Protein AF-A0A353E0V8-F1 (afdb_monomer)

Structure (mmCIF, N/CA/C/O backbone):
data_AF-A0A353E0V8-F1
#
_entry.id   AF-A0A353E0V8-F1
#
loop_
_atom_site.group_PDB
_atom_site.id
_atom_site.type_symbol
_atom_site.label_atom_id
_atom_site.label_alt_id
_atom_site.label_comp_id
_atom_site.label_asym_id
_atom_site.label_entity_id
_atom_site.label_seq_id
_atom_site.pdbx_PDB_ins_code
_atom_site.Cartn_x
_atom_site.Cartn_y
_atom_site.Cartn_z
_atom_site.occupancy
_atom_site.B_iso_or_equiv
_atom_site.auth_seq_id
_atom_site.auth_comp_id
_atom_site.auth_asym_id
_atom_site.auth_atom_id
_atom_site.pdbx_PDB_model_num
ATOM 1 N N . MET A 1 1 ? 11.146 18.028 -47.799 1.00 40.75 1 MET A N 1
ATOM 2 C CA . MET A 1 1 ? 12.016 17.624 -46.675 1.00 40.75 1 MET A CA 1
ATOM 3 C C . MET A 1 1 ? 11.293 18.048 -45.407 1.00 40.75 1 MET A C 1
ATOM 5 O O . MET A 1 1 ? 11.222 19.234 -45.131 1.00 40.75 1 MET A O 1
ATOM 9 N N . ILE A 1 2 ? 10.578 17.113 -44.779 1.00 48.28 2 ILE A N 1
ATOM 10 C CA . ILE A 1 2 ? 9.669 17.379 -43.654 1.00 48.28 2 ILE A CA 1
ATOM 11 C C . ILE A 1 2 ? 10.495 17.210 -42.375 1.00 48.28 2 ILE A C 1
ATOM 13 O O . ILE A 1 2 ? 11.022 16.125 -42.140 1.00 48.28 2 ILE A O 1
ATOM 17 N N . HIS A 1 3 ? 10.666 18.276 -41.593 1.00 52.56 3 HIS A N 1
ATOM 18 C CA . HIS A 1 3 ? 11.278 18.184 -40.268 1.00 52.56 3 HIS A CA 1
ATOM 19 C C . HIS A 1 3 ? 10.248 17.612 -39.282 1.00 52.56 3 HIS A C 1
ATOM 21 O O . HIS A 1 3 ? 9.108 18.074 -39.286 1.00 52.56 3 HIS A O 1
ATOM 27 N N . PRO A 1 4 ? 10.602 16.615 -38.454 1.00 59.38 4 PRO A N 1
ATOM 28 C CA . PRO A 1 4 ? 9.721 16.163 -37.389 1.00 59.38 4 PRO A CA 1
ATOM 29 C C . PRO A 1 4 ? 9.658 17.228 -36.285 1.00 59.38 4 PRO A C 1
ATOM 31 O O . PRO A 1 4 ? 10.687 17.726 -35.826 1.00 59.38 4 PRO A O 1
ATOM 34 N N . GLU A 1 5 ? 8.443 17.569 -35.861 1.00 58.12 5 GLU A N 1
ATOM 35 C CA . GLU A 1 5 ? 8.178 18.386 -34.675 1.00 58.12 5 GLU A CA 1
ATOM 36 C C . GLU A 1 5 ? 8.785 17.713 -33.427 1.00 58.12 5 GLU A C 1
ATOM 38 O O . GLU A 1 5 ? 8.604 16.513 -33.202 1.00 58.12 5 GLU A O 1
ATOM 43 N N . HIS A 1 6 ? 9.514 18.477 -32.606 1.00 62.53 6 HIS A N 1
ATOM 44 C CA . HIS A 1 6 ? 10.035 17.995 -31.324 1.00 62.53 6 HIS A CA 1
ATOM 45 C C . HIS A 1 6 ? 8.875 17.811 -30.330 1.00 62.53 6 HIS A C 1
ATOM 47 O O . HIS A 1 6 ? 8.097 18.748 -30.139 1.00 62.53 6 HIS A O 1
ATOM 53 N N . PRO A 1 7 ? 8.763 16.664 -29.632 1.00 62.16 7 PRO A N 1
ATOM 54 C CA . PRO A 1 7 ? 7.754 16.503 -28.595 1.00 62.16 7 PRO A CA 1
ATOM 55 C C . PRO A 1 7 ? 7.997 17.544 -27.497 1.00 62.16 7 PRO A C 1
ATOM 57 O O . PRO A 1 7 ? 9.116 17.700 -27.005 1.00 62.16 7 PRO A O 1
ATOM 60 N N . THR A 1 8 ? 6.948 18.272 -27.113 1.00 66.50 8 THR A N 1
ATOM 61 C CA . THR A 1 8 ? 6.995 19.267 -26.037 1.00 66.50 8 THR A CA 1
ATOM 62 C C . THR A 1 8 ? 7.543 18.625 -24.763 1.00 66.50 8 THR A C 1
ATOM 64 O O . THR A 1 8 ? 6.903 17.759 -24.164 1.00 66.50 8 THR A O 1
ATOM 67 N N . HIS A 1 9 ? 8.748 19.025 -24.357 1.00 73.38 9 HIS A N 1
ATOM 68 C CA . HIS A 1 9 ? 9.450 18.421 -23.231 1.00 73.38 9 HIS A CA 1
ATOM 69 C C . HIS A 1 9 ? 8.780 18.840 -21.912 1.00 73.38 9 HIS A C 1
ATOM 71 O O . HIS A 1 9 ? 8.946 19.969 -21.443 1.00 73.38 9 HIS A O 1
ATOM 77 N N . LEU A 1 10 ? 8.006 17.936 -21.303 1.00 82.25 10 LEU A N 1
ATOM 78 C CA . LEU A 1 10 ? 7.305 18.197 -20.047 1.00 82.25 10 LEU A CA 1
ATOM 79 C C . LEU A 1 10 ? 8.317 18.331 -18.897 1.00 82.25 10 LEU A C 1
ATOM 81 O O . LEU A 1 10 ? 8.758 17.351 -18.299 1.00 82.25 10 LEU A O 1
ATOM 85 N N . SER A 1 11 ? 8.722 19.564 -18.589 1.00 85.75 11 SER A N 1
ATOM 86 C CA . SER A 1 11 ? 9.617 19.826 -17.460 1.00 85.75 11 SER A CA 1
ATOM 87 C C . SER A 1 11 ? 8.874 19.704 -16.125 1.00 85.75 11 SER A C 1
ATOM 89 O O . SER A 1 11 ? 7.689 20.028 -16.027 1.00 85.75 11 SER A O 1
ATOM 91 N N . ARG A 1 12 ? 9.591 19.315 -15.058 1.00 85.44 12 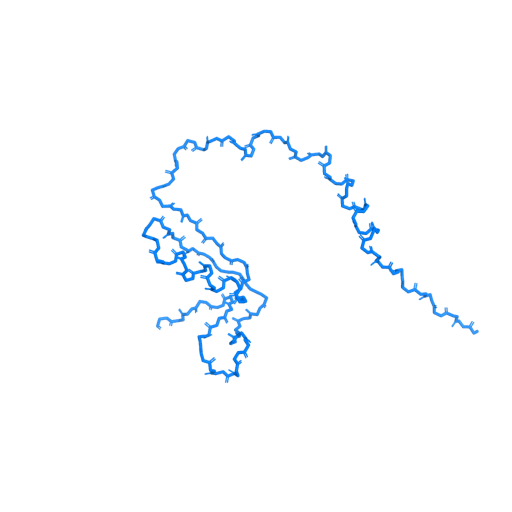ARG A N 1
ATOM 92 C CA . ARG A 1 12 ? 9.052 19.288 -13.680 1.00 85.44 12 ARG A CA 1
ATOM 93 C C . ARG A 1 12 ? 8.368 20.610 -13.306 1.00 85.44 12 ARG A C 1
ATOM 95 O O . ARG A 1 12 ? 7.323 20.602 -12.670 1.00 85.44 12 ARG A O 1
ATOM 102 N N . ARG A 1 13 ? 8.942 21.740 -13.737 1.00 84.38 13 ARG A N 1
ATOM 103 C CA . ARG A 1 13 ? 8.407 23.088 -13.497 1.00 84.38 13 ARG A CA 1
ATOM 104 C C . ARG A 1 13 ? 7.066 23.307 -14.195 1.00 84.38 13 ARG A C 1
ATOM 106 O O . ARG A 1 13 ? 6.142 23.790 -13.556 1.00 84.38 13 ARG A O 1
ATOM 113 N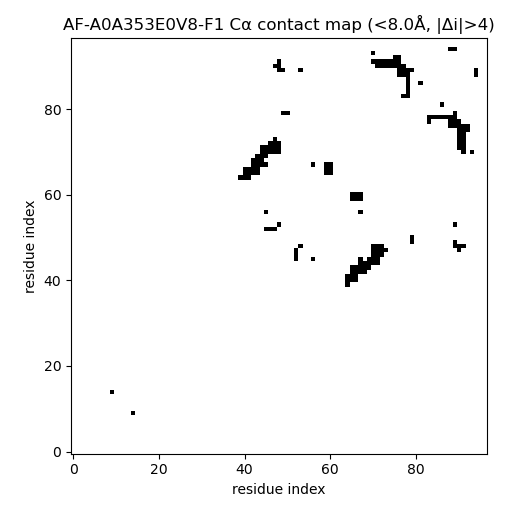 N . HIS A 1 14 ? 6.961 22.917 -15.464 1.00 82.06 14 HIS A N 1
ATOM 114 C CA . HIS A 1 14 ? 5.721 23.036 -16.230 1.00 82.06 14 HIS A CA 1
ATOM 115 C C . HIS A 1 14 ? 4.605 22.174 -15.622 1.00 82.06 14 HIS A C 1
ATOM 117 O O . HIS A 1 14 ? 3.494 22.652 -15.436 1.00 82.06 14 HIS A O 1
ATOM 123 N N . PHE A 1 15 ? 4.915 20.936 -15.221 1.00 84.56 15 PHE A N 1
ATOM 124 C CA . PHE A 1 15 ? 3.958 20.061 -14.536 1.00 84.56 15 PHE A CA 1
ATOM 125 C C . PHE A 1 15 ? 3.437 20.675 -13.225 1.00 84.56 15 PHE A C 1
ATOM 127 O O . PHE A 1 15 ? 2.229 20.739 -13.009 1.00 84.56 15 PHE A O 1
ATOM 134 N N . LEU A 1 16 ? 4.335 21.189 -12.374 1.00 84.06 16 LEU A N 1
ATOM 135 C CA . LEU A 1 16 ? 3.947 21.845 -11.119 1.00 84.06 16 LEU A CA 1
ATOM 136 C C . LEU A 1 16 ? 3.089 23.099 -11.353 1.00 84.06 16 LEU A C 1
ATOM 138 O O . LEU A 1 16 ? 2.118 23.310 -10.628 1.00 84.06 16 LEU A O 1
ATOM 142 N N . GLN A 1 17 ? 3.411 23.901 -12.376 1.00 80.00 17 GLN A N 1
ATOM 143 C CA . GLN A 1 17 ? 2.600 25.056 -12.781 1.00 80.00 17 GLN A CA 1
ATOM 144 C C . GLN A 1 17 ? 1.189 24.636 -13.219 1.00 80.00 17 GLN A C 1
ATOM 146 O O . GLN A 1 17 ? 0.218 25.266 -12.808 1.00 80.00 17 GLN A O 1
ATOM 151 N N . SER A 1 18 ? 1.057 23.552 -13.991 1.00 74.19 18 SER A N 1
ATOM 152 C CA . SER A 1 18 ? -0.248 23.027 -14.415 1.00 74.19 18 SER A CA 1
ATOM 153 C C . SER A 1 18 ? -1.078 22.474 -13.247 1.00 74.19 18 SER A C 1
ATOM 155 O O . SER A 1 18 ? -2.280 22.720 -13.189 1.00 74.19 18 SER A O 1
ATOM 157 N N . CYS A 1 19 ? -0.464 21.767 -12.291 1.00 70.25 19 CYS A N 1
ATOM 158 C CA . CYS A 1 19 ? -1.174 21.239 -11.118 1.00 70.25 19 CYS A CA 1
ATOM 159 C C . CYS A 1 19 ? -1.644 22.340 -10.154 1.00 70.25 19 CYS A C 1
ATOM 161 O O . CYS A 1 19 ? -2.719 22.214 -9.569 1.00 70.25 19 CYS A O 1
ATOM 163 N N . GLY A 1 20 ? -0.876 23.426 -10.001 1.00 62.69 20 GLY A N 1
ATOM 164 C CA . GLY A 1 20 ? -1.223 24.538 -9.108 1.00 62.69 20 GLY A CA 1
ATOM 165 C C . GLY A 1 20 ? -2.557 25.216 -9.447 1.00 62.69 20 GLY A C 1
ATOM 166 O O . GLY A 1 20 ? -3.263 25.655 -8.543 1.00 62.69 20 GLY A O 1
ATOM 167 N N . ALA A 1 21 ? -2.954 25.228 -10.724 1.00 60.88 21 ALA A N 1
ATOM 168 C CA . ALA A 1 21 ? -4.227 25.803 -11.165 1.00 60.88 21 ALA A CA 1
ATOM 169 C C . ALA A 1 21 ? -5.463 24.993 -10.712 1.00 60.88 21 ALA A C 1
ATOM 171 O O . ALA A 1 21 ? -6.557 25.546 -10.634 1.00 60.88 21 ALA A O 1
ATOM 172 N N . ALA A 1 22 ? -5.306 23.706 -10.376 1.00 58.34 22 ALA A N 1
ATOM 173 C CA . ALA A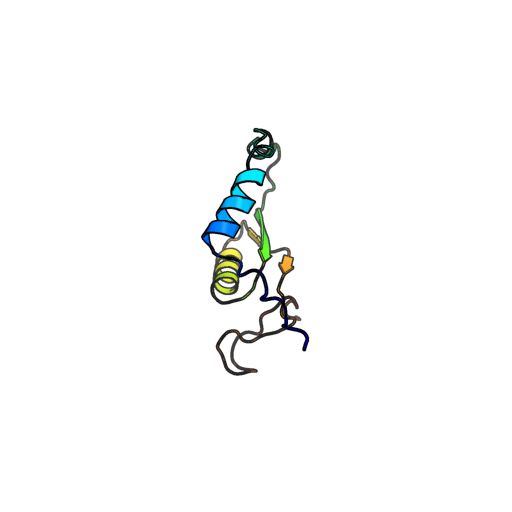 1 22 ? -6.413 22.823 -9.988 1.00 58.34 22 ALA A CA 1
ATOM 174 C C . ALA A 1 22 ? -6.725 22.828 -8.477 1.00 58.34 22 ALA A C 1
ATOM 176 O O . ALA A 1 22 ? -7.756 22.307 -8.056 1.00 58.34 22 ALA A O 1
ATOM 177 N N . VAL A 1 23 ? -5.863 23.423 -7.645 1.00 57.97 23 VAL A N 1
ATOM 178 C CA . VAL A 1 23 ? -5.993 23.379 -6.174 1.00 57.97 23 VAL A CA 1
ATOM 179 C C . VAL A 1 23 ? -7.075 24.342 -5.646 1.00 57.97 23 VAL A C 1
ATOM 181 O O . VAL A 1 23 ? -7.548 24.187 -4.524 1.00 57.97 23 VAL A O 1
ATOM 184 N N . GLY A 1 24 ? -7.533 25.301 -6.457 1.00 57.69 24 GLY A N 1
ATOM 185 C CA . GLY A 1 24 ? -8.417 26.389 -6.019 1.00 57.69 24 GLY A CA 1
ATOM 186 C C . GLY A 1 24 ? -9.900 26.055 -5.789 1.00 57.69 24 GLY A C 1
ATOM 187 O O . GLY A 1 24 ? -10.615 26.916 -5.289 1.00 57.69 24 GLY A O 1
ATOM 188 N N . LEU A 1 25 ? -10.391 24.856 -6.128 1.00 58.62 25 LEU A N 1
ATOM 189 C CA . LEU A 1 25 ? -11.837 24.543 -6.086 1.00 58.62 25 LEU A CA 1
ATOM 190 C C . LEU A 1 25 ? -12.250 23.406 -5.129 1.00 58.62 25 LEU A C 1
ATOM 192 O O . LEU A 1 25 ? -13.423 23.044 -5.099 1.00 58.62 25 LEU A O 1
ATOM 196 N N . GLY A 1 26 ? -11.329 22.827 -4.350 1.00 59.47 26 GLY A N 1
ATOM 197 C CA . GLY A 1 26 ? -11.561 21.511 -3.732 1.00 59.47 26 GLY A CA 1
ATOM 198 C C . GLY A 1 26 ? -11.672 21.411 -2.208 1.00 59.47 26 GLY A C 1
ATOM 199 O O . GLY A 1 26 ? -12.023 20.339 -1.722 1.00 59.47 26 GLY A O 1
ATOM 200 N N . THR A 1 27 ? -11.379 22.446 -1.418 1.00 58.25 27 THR A N 1
ATOM 201 C CA . THR A 1 27 ? -11.341 22.301 0.053 1.00 58.25 27 THR A CA 1
ATOM 202 C C . THR A 1 27 ? -12.626 22.792 0.711 1.00 58.25 27 THR A C 1
ATOM 204 O O . THR A 1 27 ? -12.630 23.787 1.435 1.00 58.25 27 THR A O 1
ATOM 207 N N . ALA A 1 28 ? -13.734 22.089 0.473 1.00 60.78 28 ALA A N 1
ATOM 208 C CA . ALA A 1 28 ? -14.884 22.192 1.364 1.00 60.78 28 ALA A CA 1
ATOM 209 C C . ALA A 1 28 ? -14.537 21.504 2.709 1.00 60.78 28 ALA A C 1
ATOM 211 O O . ALA A 1 28 ? -14.010 20.387 2.694 1.00 60.78 28 ALA A O 1
ATOM 212 N N . PRO A 1 29 ? -14.847 22.103 3.878 1.00 58.91 29 PRO A N 1
ATOM 213 C CA . PRO A 1 29 ? -14.577 21.520 5.205 1.00 58.91 29 PRO A CA 1
ATOM 214 C C . PRO A 1 29 ? -15.263 20.168 5.472 1.00 58.91 29 PRO A C 1
ATOM 216 O O . PRO A 1 29 ? -14.994 19.516 6.479 1.00 58.91 29 PRO A O 1
ATOM 219 N N . SER A 1 30 ? -16.149 19.729 4.579 1.00 57.59 30 SER A N 1
ATOM 220 C CA . SER A 1 30 ? -16.950 18.511 4.698 1.00 57.59 30 SER A CA 1
ATOM 221 C C . SER A 1 30 ? -16.152 17.207 4.588 1.00 57.59 30 SER A C 1
ATOM 223 O O . SER A 1 30 ? -16.677 16.165 4.963 1.00 57.59 30 SER A O 1
ATOM 225 N N . ILE A 1 31 ? -14.888 17.239 4.146 1.00 56.41 31 ILE A N 1
ATOM 226 C CA . ILE A 1 31 ? -14.011 16.050 4.117 1.00 56.41 31 ILE A CA 1
ATOM 227 C C . ILE A 1 31 ? -13.441 15.720 5.515 1.00 56.41 31 ILE A C 1
ATOM 229 O O . ILE A 1 31 ? -13.046 14.585 5.766 1.00 56.41 31 ILE A O 1
ATOM 233 N N . LEU A 1 32 ? -13.430 16.681 6.447 1.00 59.19 32 LEU A N 1
ATOM 234 C CA . LEU A 1 32 ? -12.869 16.517 7.799 1.00 59.19 32 LEU A CA 1
ATOM 235 C C . LEU A 1 32 ? -13.937 16.393 8.897 1.00 59.19 32 LEU A C 1
ATOM 237 O O . LEU A 1 32 ? -13.599 16.287 10.076 1.00 59.19 32 LEU A O 1
ATOM 241 N N . GLY A 1 33 ? -15.222 16.412 8.533 1.00 61.53 33 GLY A N 1
ATOM 242 C CA . GLY A 1 33 ? -16.308 16.195 9.483 1.00 61.53 33 GLY A CA 1
ATOM 243 C C . GLY A 1 33 ? -16.254 14.772 10.033 1.00 61.53 33 GLY A C 1
ATOM 244 O O . GLY A 1 33 ? -16.280 13.810 9.267 1.00 61.53 33 GLY A O 1
ATOM 245 N N . ALA A 1 34 ? -16.176 14.632 11.357 1.00 59.66 34 ALA A N 1
ATOM 246 C CA . ALA A 1 34 ? -16.244 13.335 12.016 1.00 59.66 34 ALA A CA 1
ATOM 247 C C . ALA A 1 34 ? -17.522 12.601 11.582 1.00 59.66 34 ALA A C 1
ATOM 249 O O . ALA A 1 34 ? -18.627 13.098 11.793 1.00 59.66 34 ALA A O 1
ATOM 250 N N . VAL A 1 35 ? -17.363 11.429 10.964 1.00 62.41 35 VAL A N 1
ATOM 251 C CA . VAL A 1 35 ? -18.479 10.580 10.538 1.00 62.41 35 VAL A CA 1
ATOM 252 C C . VAL A 1 35 ? -19.104 9.956 11.792 1.00 62.41 35 VAL A C 1
ATOM 254 O O . VAL A 1 35 ?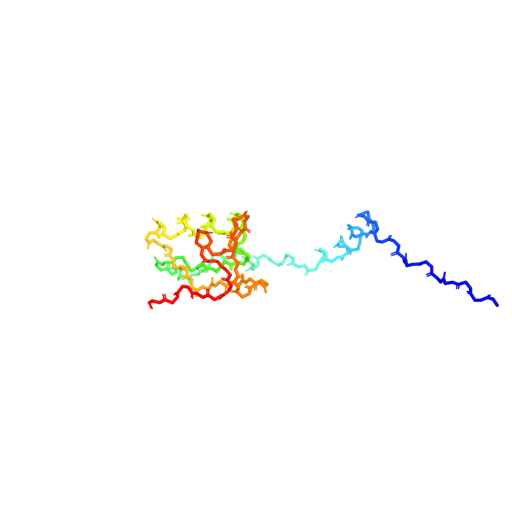 -18.432 9.171 12.471 1.00 62.41 35 VAL A O 1
ATOM 257 N N . PRO A 1 36 ? -20.364 10.273 12.139 1.00 56.78 36 PRO A N 1
ATOM 258 C CA . PRO A 1 36 ? -21.044 9.616 13.247 1.00 56.78 36 PRO A CA 1
ATOM 259 C C . PRO A 1 36 ? -21.201 8.122 12.927 1.00 56.78 36 PRO A C 1
ATOM 261 O O . PRO A 1 36 ? -21.682 7.772 11.852 1.00 56.78 36 PRO A O 1
ATOM 264 N N . GLY A 1 37 ? -20.797 7.239 13.846 1.00 61.78 37 GLY A N 1
ATOM 265 C CA . GLY A 1 37 ? -20.901 5.783 13.659 1.00 61.78 37 GLY A CA 1
ATOM 266 C C . GLY A 1 37 ? -19.646 5.101 13.103 1.00 61.78 37 GLY A C 1
ATOM 267 O O . GLY A 1 37 ? -19.761 4.165 12.315 1.00 61.78 37 GLY A O 1
ATOM 268 N N . MET A 1 38 ? -18.453 5.558 13.503 1.00 59.91 38 MET A N 1
ATOM 269 C CA . MET A 1 38 ? -17.178 4.913 13.166 1.00 59.91 38 MET A CA 1
ATOM 270 C C . MET A 1 38 ? -17.251 3.396 13.401 1.00 59.91 38 MET A C 1
ATOM 272 O O . MET A 1 38 ? -17.576 2.940 14.497 1.00 59.91 38 MET A O 1
ATOM 276 N N . ALA A 1 39 ? -16.991 2.622 12.344 1.00 64.88 39 ALA A N 1
ATOM 277 C CA . ALA A 1 39 ? -17.052 1.168 12.385 1.00 64.88 39 ALA A CA 1
ATOM 278 C C . ALA A 1 39 ? -16.126 0.612 13.478 1.00 64.88 39 ALA A C 1
ATOM 280 O O . ALA A 1 39 ? -15.051 1.154 13.728 1.00 64.88 39 ALA A O 1
ATOM 281 N N . SER A 1 40 ? -16.504 -0.517 14.088 1.00 77.00 40 SER A N 1
ATOM 282 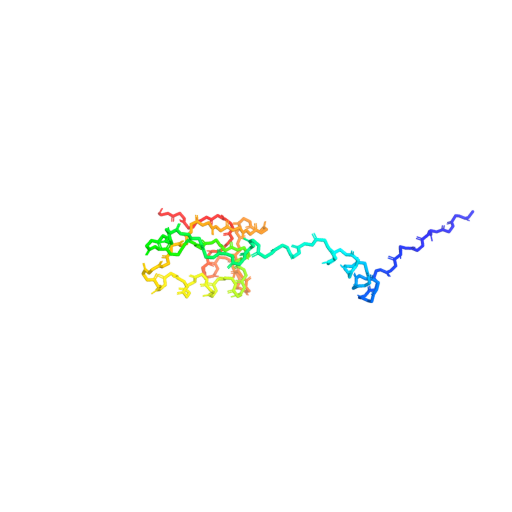C CA . SER A 1 40 ? -15.684 -1.194 15.108 1.00 77.00 40 SER A CA 1
ATOM 283 C C . SER A 1 40 ? -14.322 -1.674 14.589 1.00 77.00 40 SER A C 1
ATOM 285 O O . SER A 1 40 ? -13.467 -2.064 15.381 1.00 77.00 40 SER A O 1
ATOM 287 N N . ARG A 1 41 ? -14.122 -1.665 13.264 1.00 86.62 41 ARG A N 1
ATOM 288 C CA . ARG A 1 41 ? -12.880 -2.013 12.572 1.00 86.62 41 ARG A CA 1
ATOM 289 C C . ARG A 1 41 ? -12.566 -0.994 11.483 1.00 86.62 41 ARG A C 1
ATOM 291 O O . ARG A 1 41 ? -13.465 -0.490 10.812 1.00 86.62 41 ARG A O 1
ATOM 298 N N . ILE A 1 42 ? -11.280 -0.759 11.256 1.00 90.94 42 ILE A N 1
ATOM 299 C CA . ILE A 1 42 ? -10.759 0.102 10.196 1.00 90.94 42 ILE A CA 1
ATOM 300 C C . ILE A 1 42 ? -10.642 -0.727 8.915 1.00 90.94 42 ILE A C 1
ATOM 302 O O . ILE A 1 42 ? -9.844 -1.662 8.833 1.00 90.94 42 ILE A O 1
ATOM 306 N N . HIS A 1 43 ? -11.435 -0.397 7.898 1.00 92.88 43 HIS A N 1
ATOM 307 C CA . HIS A 1 43 ? -11.332 -1.037 6.588 1.00 92.88 43 HIS A CA 1
ATOM 308 C C . HIS A 1 43 ? -10.190 -0.420 5.778 1.00 92.88 43 HIS A C 1
ATOM 310 O O . HIS A 1 43 ? -10.169 0.787 5.550 1.00 92.88 43 HIS A O 1
ATOM 316 N N . VAL A 1 44 ? -9.263 -1.256 5.311 1.00 93.94 44 VAL A N 1
ATOM 317 C CA . VAL A 1 44 ? -8.083 -0.817 4.556 1.00 93.94 44 VAL A CA 1
ATOM 318 C C . VAL A 1 44 ? -8.101 -1.418 3.154 1.00 93.94 44 VAL A C 1
ATOM 320 O O . VAL A 1 44 ? -8.299 -2.622 2.974 1.00 93.94 44 VAL A O 1
ATOM 323 N N . GLY A 1 45 ? -7.882 -0.566 2.154 1.00 94.06 45 GLY A N 1
ATOM 324 C CA . GLY A 1 45 ? -7.532 -0.964 0.794 1.00 94.06 45 GLY A CA 1
ATOM 325 C C . GLY A 1 45 ? -6.070 -0.625 0.516 1.00 94.06 45 GLY A C 1
ATOM 326 O O . GLY A 1 45 ? -5.605 0.440 0.919 1.00 94.06 45 GLY A O 1
ATOM 327 N N . VAL A 1 46 ? -5.344 -1.515 -0.162 1.00 94.69 46 VAL A N 1
ATOM 328 C CA . VAL A 1 46 ? -3.930 -1.299 -0.512 1.00 94.69 46 VAL A CA 1
ATOM 329 C C . VAL A 1 46 ? -3.792 -1.140 -2.023 1.00 94.69 46 VAL A C 1
ATOM 331 O O . VAL A 1 46 ? -4.217 -2.011 -2.776 1.00 94.69 46 VAL A O 1
ATOM 334 N N . ILE A 1 47 ? -3.194 -0.035 -2.471 1.00 95.81 47 ILE A N 1
ATOM 335 C CA . ILE A 1 47 ? -2.917 0.229 -3.889 1.00 95.81 47 ILE A CA 1
ATOM 336 C C . ILE A 1 47 ? -1.403 0.189 -4.098 1.00 95.81 47 ILE A C 1
ATOM 338 O O . ILE A 1 47 ? -0.670 0.980 -3.506 1.00 95.81 47 ILE A O 1
ATOM 342 N N . GLY A 1 48 ? -0.953 -0.735 -4.943 1.00 94.75 48 GLY A N 1
ATOM 343 C CA . GLY A 1 48 ? 0.447 -1.068 -5.167 1.00 94.75 48 GLY A CA 1
ATOM 344 C C . GLY A 1 48 ? 0.997 -1.993 -4.080 1.00 94.75 48 GLY A C 1
ATOM 345 O O . GLY A 1 48 ? 1.069 -1.636 -2.907 1.00 94.75 48 GLY A O 1
ATOM 346 N N . LEU A 1 49 ? 1.459 -3.171 -4.481 1.00 93.81 49 LEU A N 1
ATOM 347 C CA . LEU A 1 49 ? 2.038 -4.232 -3.654 1.00 93.81 49 LEU A CA 1
ATOM 348 C C . LEU A 1 49 ? 3.534 -4.429 -3.933 1.00 93.81 49 LEU A C 1
ATOM 350 O O . LEU A 1 49 ? 4.112 -5.489 -3.700 1.00 93.81 49 LEU A O 1
ATOM 354 N N . GLY A 1 50 ? 4.207 -3.346 -4.324 1.00 90.31 50 GLY A N 1
ATOM 355 C CA . GLY A 1 50 ? 5.665 -3.258 -4.342 1.00 90.31 50 GLY A CA 1
ATOM 356 C C . GLY A 1 50 ? 6.294 -3.289 -2.938 1.00 90.31 50 GLY A C 1
ATOM 357 O O . GLY A 1 50 ? 5.706 -3.738 -1.952 1.00 90.31 50 GLY A O 1
ATOM 358 N N . ALA A 1 51 ? 7.521 -2.778 -2.807 1.00 90.19 51 ALA A N 1
ATOM 359 C CA . ALA A 1 51 ? 8.288 -2.884 -1.560 1.00 90.19 51 ALA A CA 1
ATOM 360 C C . ALA A 1 51 ? 7.585 -2.279 -0.330 1.00 90.19 51 ALA A C 1
ATOM 362 O O . ALA A 1 51 ? 7.487 -2.933 0.705 1.00 90.19 51 ALA A O 1
ATOM 363 N N . ARG A 1 52 ? 7.077 -1.046 -0.434 1.00 92.75 52 ARG A N 1
ATOM 364 C CA . ARG A 1 52 ? 6.393 -0.382 0.689 1.00 92.75 52 ARG A CA 1
ATOM 365 C C . ARG A 1 52 ? 4.977 -0.899 0.905 1.00 92.75 52 ARG A C 1
ATOM 367 O O . ARG A 1 52 ? 4.599 -1.114 2.050 1.00 92.75 52 ARG A O 1
ATOM 374 N N . GLY A 1 53 ? 4.228 -1.130 -0.171 1.00 93.25 53 GLY A N 1
ATOM 375 C CA . GLY A 1 53 ? 2.854 -1.626 -0.082 1.00 93.25 53 GLY A CA 1
ATOM 376 C C . GLY A 1 53 ? 2.763 -2.984 0.604 1.00 93.25 53 GLY A C 1
ATOM 377 O O . GLY A 1 53 ? 1.980 -3.153 1.532 1.00 93.25 53 GLY A O 1
ATOM 378 N N . SER A 1 54 ? 3.639 -3.919 0.233 1.00 91.75 54 SER A N 1
ATOM 379 C CA . SER A 1 54 ? 3.703 -5.244 0.863 1.00 91.75 54 SER A CA 1
ATOM 380 C C . SER A 1 54 ? 4.115 -5.206 2.338 1.00 91.75 54 SER A C 1
ATOM 382 O O . SER A 1 54 ? 3.565 -5.953 3.147 1.00 91.75 54 SER A O 1
ATOM 384 N N . TYR A 1 55 ? 5.034 -4.309 2.710 1.00 93.19 55 TYR A N 1
ATOM 385 C CA . TYR A 1 55 ? 5.400 -4.085 4.111 1.00 93.19 55 TYR A CA 1
ATOM 386 C C . TYR A 1 55 ? 4.223 -3.537 4.928 1.00 93.19 55 TYR A C 1
ATOM 388 O O . TYR A 1 55 ? 3.922 -4.055 6.000 1.00 93.19 55 TYR A O 1
ATOM 396 N N . LEU A 1 56 ? 3.535 -2.511 4.415 1.00 95.00 56 LEU A 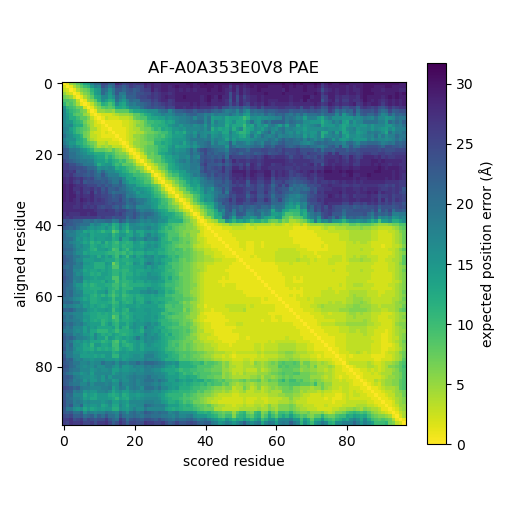N 1
ATOM 397 C CA . LEU A 1 56 ? 2.384 -1.916 5.100 1.00 95.00 56 LEU A CA 1
ATOM 398 C C . LEU A 1 56 ? 1.225 -2.904 5.213 1.00 95.00 56 LEU A C 1
ATOM 400 O O . LEU A 1 56 ? 0.603 -2.977 6.265 1.00 95.00 56 LEU A O 1
ATOM 404 N N . LEU A 1 57 ? 0.976 -3.700 4.172 1.00 93.69 57 LEU A N 1
ATOM 405 C CA . LEU A 1 57 ? -0.008 -4.776 4.214 1.00 93.69 57 LEU A CA 1
ATOM 406 C C . LEU A 1 57 ? 0.279 -5.741 5.373 1.00 93.69 57 LEU A C 1
ATOM 408 O O . LEU A 1 57 ? -0.611 -5.992 6.178 1.00 93.69 57 LEU A O 1
ATOM 412 N N . GLN A 1 58 ? 1.515 -6.234 5.497 1.00 92.19 58 GLN A N 1
ATOM 413 C CA . GLN A 1 58 ? 1.898 -7.099 6.620 1.00 92.19 58 GLN A CA 1
ATOM 414 C C . GLN A 1 58 ? 1.730 -6.409 7.974 1.00 92.19 58 GLN A C 1
ATOM 416 O O . GLN A 1 58 ? 1.204 -7.021 8.897 1.00 92.19 58 GLN A O 1
ATOM 421 N N . ALA A 1 59 ? 2.134 -5.142 8.090 1.00 95.44 59 ALA A N 1
ATOM 422 C CA . ALA A 1 59 ? 1.948 -4.385 9.321 1.00 95.44 59 ALA A CA 1
ATOM 423 C C . ALA A 1 59 ? 0.461 -4.307 9.702 1.00 95.44 59 ALA A C 1
ATOM 425 O O . ALA A 1 59 ? 0.105 -4.667 10.817 1.00 95.44 59 ALA A O 1
ATOM 426 N N . PHE A 1 60 ? -0.413 -3.939 8.761 1.00 95.50 60 PHE A N 1
ATOM 427 C CA . PHE A 1 60 ? -1.857 -3.848 8.984 1.00 95.50 60 PHE A CA 1
ATOM 428 C C . PHE A 1 60 ? -2.510 -5.181 9.349 1.00 95.50 60 PHE A C 1
ATOM 430 O O . PHE A 1 60 ? -3.421 -5.196 10.169 1.00 95.50 60 PHE A O 1
ATOM 437 N N . LEU A 1 61 ? -2.047 -6.299 8.788 1.00 92.50 61 LEU A N 1
ATOM 438 C CA . LEU A 1 61 ? -2.574 -7.625 9.129 1.00 92.50 61 LEU A CA 1
ATOM 439 C C . LEU A 1 61 ? -2.284 -8.038 10.583 1.00 92.50 61 LEU A C 1
ATOM 441 O O . LEU A 1 61 ? -2.987 -8.898 11.107 1.00 92.50 61 LEU A O 1
ATOM 445 N N . ASN A 1 62 ? -1.305 -7.412 11.246 1.00 95.44 62 ASN A N 1
ATOM 446 C CA . ASN A 1 62 ? -0.998 -7.656 12.659 1.00 95.44 62 ASN A CA 1
ATOM 447 C C . ASN A 1 62 ? -1.887 -6.857 13.630 1.00 95.44 62 ASN A C 1
ATOM 449 O O . ASN A 1 62 ? -1.779 -7.042 14.841 1.00 95.44 62 ASN A O 1
ATOM 453 N N . HIS A 1 63 ? -2.762 -5.985 13.123 1.00 95.06 63 HIS A N 1
ATOM 454 C CA . HIS A 1 63 ? -3.659 -5.168 13.934 1.00 95.06 63 HIS A CA 1
ATOM 455 C C . HIS A 1 63 ? -5.077 -5.758 13.931 1.00 95.06 63 HIS A C 1
ATOM 457 O O . HIS A 1 63 ? -5.738 -5.741 12.889 1.00 95.06 63 HIS A O 1
ATOM 463 N N . PRO A 1 64 ? -5.587 -6.281 15.064 1.00 92.56 64 PRO A N 1
ATOM 464 C CA . PRO A 1 64 ? -6.903 -6.918 15.117 1.00 92.56 64 PRO A CA 1
ATOM 465 C C . PRO A 1 64 ? -8.062 -5.959 14.830 1.00 92.56 64 PRO A C 1
ATOM 467 O O . PRO A 1 64 ? -9.144 -6.417 14.478 1.00 92.56 64 PRO A O 1
ATOM 470 N N . GLU A 1 65 ? -7.874 -4.655 14.975 1.00 93.12 65 GLU A N 1
ATOM 471 C CA . GLU A 1 65 ? -8.824 -3.600 14.631 1.00 93.12 65 GLU A CA 1
ATOM 472 C C . GLU A 1 65 ? -8.861 -3.298 13.127 1.00 93.12 65 GLU A C 1
ATOM 474 O O . GLU A 1 65 ? -9.795 -2.652 12.656 1.00 93.12 65 GLU A O 1
ATOM 479 N N . VAL A 1 66 ? -7.887 -3.780 12.353 1.00 94.75 66 VAL A N 1
ATOM 480 C CA . VAL A 1 66 ? 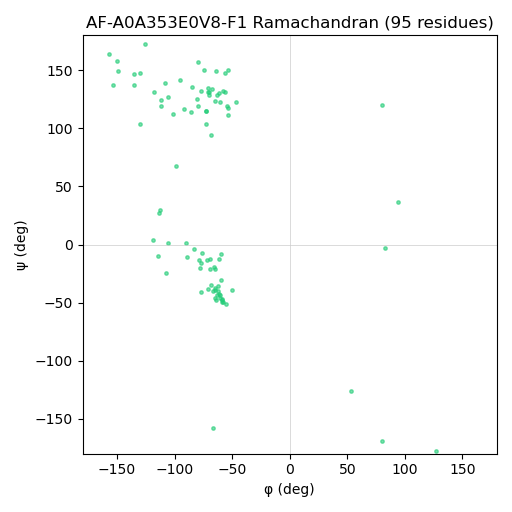-7.800 -3.547 10.911 1.00 94.75 66 VAL A CA 1
ATOM 481 C C .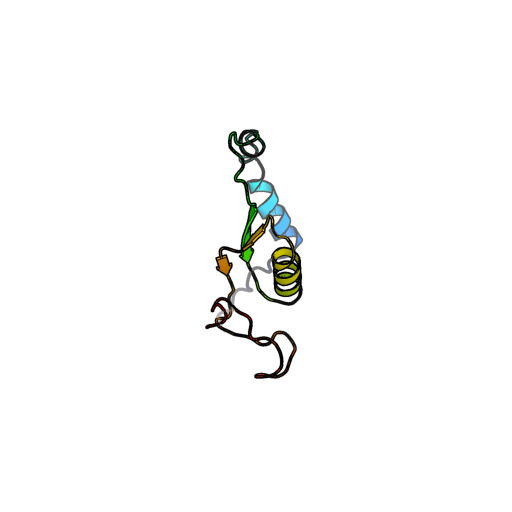 VAL A 1 66 ? -8.417 -4.708 10.142 1.00 94.75 66 VAL A C 1
ATOM 483 O O . VAL A 1 66 ? -8.283 -5.883 10.482 1.00 94.75 66 VAL A O 1
ATOM 486 N N . GLN A 1 67 ? -9.103 -4.376 9.054 1.00 93.62 67 GLN A N 1
ATOM 487 C CA . GLN A 1 67 ? -9.588 -5.347 8.094 1.00 93.62 67 GLN A CA 1
ATOM 488 C C . GLN A 1 67 ? -9.180 -4.924 6.689 1.00 93.62 67 GLN A C 1
ATOM 490 O O . GLN A 1 67 ? -9.777 -4.028 6.089 1.00 93.62 67 GLN A O 1
ATOM 495 N N . VAL A 1 68 ? -8.164 -5.592 6.147 1.00 93.06 68 VAL A N 1
ATOM 496 C CA . VAL A 1 68 ? -7.761 -5.398 4.754 1.00 93.06 68 VAL A CA 1
ATOM 497 C C . VAL A 1 68 ? -8.809 -6.050 3.854 1.00 93.06 68 VAL A C 1
ATOM 499 O O . VAL A 1 68 ? -9.024 -7.260 3.912 1.00 93.06 68 VAL A O 1
ATOM 502 N N . ARG A 1 69 ? -9.509 -5.239 3.060 1.00 92.56 69 ARG A N 1
ATOM 503 C CA . ARG A 1 69 ? -10.669 -5.669 2.258 1.00 92.56 69 ARG A CA 1
ATOM 504 C C . ARG A 1 69 ? -10.380 -5.750 0.766 1.00 92.56 69 ARG A C 1
ATOM 506 O O . ARG A 1 69 ? -11.081 -6.465 0.060 1.00 92.56 69 ARG A O 1
ATOM 513 N N . ALA A 1 70 ? -9.391 -5.002 0.292 1.00 93.12 70 ALA A N 1
ATOM 514 C CA . ALA A 1 70 ? -9.099 -4.892 -1.126 1.00 93.12 70 ALA A CA 1
ATOM 515 C C . ALA A 1 70 ? -7.610 -4.664 -1.372 1.00 93.12 70 ALA A C 1
ATOM 517 O O . ALA A 1 70 ? -6.924 -4.006 -0.586 1.00 93.12 70 ALA A O 1
ATOM 518 N N . VAL A 1 71 ? -7.147 -5.171 -2.510 1.00 93.44 71 VAL A N 1
ATOM 519 C CA . VAL A 1 71 ? -5.834 -4.871 -3.069 1.00 93.44 71 VAL A CA 1
ATOM 520 C C . VAL A 1 71 ? -5.985 -4.465 -4.530 1.00 93.44 71 VAL A C 1
ATOM 522 O O . VAL A 1 71 ? -6.876 -4.945 -5.231 1.00 93.44 71 VAL A O 1
ATOM 525 N N . CYS A 1 72 ? -5.118 -3.573 -4.983 1.00 94.56 72 CYS A N 1
ATOM 526 C CA . CYS A 1 72 ? -5.000 -3.162 -6.372 1.00 94.56 72 CYS A CA 1
ATOM 527 C C . CYS A 1 72 ? -3.518 -3.117 -6.732 1.00 94.56 72 CYS A C 1
ATOM 529 O O . CYS A 1 72 ? -2.707 -2.628 -5.951 1.00 94.56 72 CYS A O 1
ATOM 531 N N . ASP A 1 73 ? -3.171 -3.612 -7.910 1.00 94.69 73 ASP A N 1
ATOM 532 C CA . ASP A 1 73 ? -1.826 -3.545 -8.467 1.00 94.69 73 ASP A CA 1
ATOM 533 C C . ASP A 1 73 ? -1.925 -3.492 -9.999 1.00 94.69 73 ASP A C 1
ATOM 535 O O . ASP A 1 73 ? -2.949 -3.887 -10.566 1.00 94.69 73 ASP A O 1
ATOM 539 N N . VAL A 1 74 ? -0.885 -2.987 -10.664 1.00 94.81 74 VAL A N 1
ATOM 540 C CA . VAL A 1 74 ? -0.766 -3.046 -12.127 1.00 94.81 74 VAL A CA 1
ATOM 541 C C . VAL A 1 74 ? -0.484 -4.479 -12.574 1.00 94.81 74 VAL A C 1
ATOM 543 O O . VAL A 1 74 ? -1.065 -4.960 -13.553 1.00 94.81 74 VAL A O 1
ATOM 546 N N . ASP A 1 75 ? 0.338 -5.188 -11.805 1.00 92.88 75 ASP A N 1
ATOM 547 C CA . ASP A 1 75 ? 0.717 -6.555 -12.089 1.00 92.88 75 ASP A CA 1
ATOM 548 C C . ASP A 1 75 ? -0.332 -7.517 -11.530 1.00 92.88 75 ASP A C 1
ATOM 550 O O . ASP A 1 75 ? -0.809 -7.408 -10.394 1.00 92.88 75 ASP A O 1
ATOM 554 N N . ARG A 1 76 ? -0.697 -8.517 -12.342 1.00 92.38 76 ARG A N 1
ATOM 555 C CA . ARG A 1 76 ? -1.468 -9.661 -11.833 1.00 92.38 76 ARG A CA 1
ATOM 556 C C . ARG A 1 76 ? -0.705 -10.361 -10.719 1.00 92.38 76 ARG A C 1
ATOM 558 O O . ARG A 1 76 ? -1.279 -10.629 -9.668 1.00 92.38 76 ARG A O 1
ATOM 565 N N . HIS A 1 77 ? 0.575 -10.608 -10.981 1.00 91.75 77 HIS A N 1
ATOM 566 C CA . HIS A 1 77 ? 1.454 -11.386 -10.131 1.00 91.75 77 HIS A CA 1
ATOM 567 C C . HIS A 1 77 ? 2.916 -10.972 -10.318 1.00 91.75 77 HIS A C 1
ATOM 569 O O . HIS A 1 77 ? 3.359 -10.812 -11.456 1.00 91.75 77 HIS A O 1
ATOM 575 N N . HIS A 1 78 ? 3.672 -10.845 -9.230 1.00 92.19 78 HIS A N 1
ATOM 576 C CA . HIS A 1 78 ? 5.107 -10.556 -9.229 1.00 92.19 78 HIS A CA 1
ATOM 577 C C . HIS A 1 78 ? 5.781 -11.030 -7.923 1.00 92.19 78 HIS A C 1
ATOM 579 O O . HIS A 1 78 ? 5.125 -11.267 -6.911 1.00 92.19 78 HIS A O 1
ATOM 585 N N . TYR A 1 79 ? 7.116 -11.132 -7.929 1.00 92.06 79 TYR A N 1
ATOM 586 C CA . TYR A 1 79 ? 7.938 -11.563 -6.779 1.00 92.06 79 TYR A CA 1
ATOM 587 C C . TYR A 1 79 ? 8.828 -10.431 -6.231 1.00 92.06 79 TYR A C 1
ATOM 589 O O . TYR A 1 79 ? 9.889 -10.646 -5.648 1.00 92.06 79 TYR A O 1
ATOM 597 N N . ARG A 1 80 ? 8.393 -9.178 -6.412 1.00 88.44 80 ARG A N 1
ATOM 598 C CA . ARG A 1 80 ? 9.176 -7.961 -6.104 1.00 88.44 80 ARG A CA 1
ATOM 599 C C . ARG A 1 80 ? 10.551 -7.982 -6.792 1.00 88.44 80 ARG A C 1
ATOM 601 O O . ARG A 1 80 ? 10.613 -8.106 -8.005 1.00 88.44 80 ARG A O 1
ATOM 608 N N . ALA A 1 81 ? 11.622 -7.798 -6.017 1.00 86.81 81 ALA A N 1
ATOM 609 C CA . ALA A 1 81 ? 13.006 -7.824 -6.475 1.00 86.81 81 ALA A CA 1
ATOM 610 C C . ALA A 1 81 ? 13.622 -9.234 -6.414 1.00 86.81 81 ALA A C 1
ATOM 612 O O . ALA A 1 81 ? 14.803 -9.386 -6.715 1.00 86.81 81 ALA A O 1
ATOM 613 N N . ASN A 1 82 ? 12.859 -10.252 -6.000 1.00 87.19 82 ASN A N 1
ATOM 614 C CA . ASN A 1 82 ? 13.345 -11.624 -5.976 1.00 87.19 82 ASN A CA 1
ATOM 615 C C . ASN A 1 82 ? 13.274 -12.235 -7.384 1.00 87.19 82 ASN A C 1
ATOM 617 O O . ASN A 1 82 ? 12.442 -11.817 -8.197 1.00 87.19 82 ASN A O 1
ATOM 621 N N . PRO A 1 83 ? 14.083 -13.269 -7.665 1.00 90.88 83 PRO A N 1
ATOM 622 C CA . PRO A 1 83 ? 13.891 -14.091 -8.851 1.00 90.88 83 PRO A CA 1
ATOM 623 C C . PRO A 1 83 ? 12.460 -14.643 -8.940 1.00 90.88 83 PRO A C 1
ATOM 625 O O . PRO A 1 83 ? 11.809 -14.901 -7.925 1.00 90.88 83 PRO A O 1
ATOM 628 N N . TRP A 1 84 ? 11.973 -14.861 -10.162 1.00 86.56 84 TRP A N 1
ATOM 629 C CA . TRP A 1 84 ? 10.651 -15.443 -10.392 1.00 86.56 84 TRP A CA 1
ATOM 630 C C . TRP A 1 84 ? 10.505 -16.794 -9.686 1.00 86.56 84 TRP A C 1
ATOM 632 O O . TRP A 1 84 ? 11.372 -17.659 -9.790 1.00 86.56 84 TRP A O 1
ATOM 642 N N . GLY A 1 85 ? 9.401 -16.961 -8.956 1.00 85.50 85 GLY A N 1
ATOM 643 C CA . GLY A 1 85 ? 9.143 -18.157 -8.155 1.00 85.50 85 GLY A CA 1
ATOM 644 C C . GLY A 1 85 ? 9.805 -18.155 -6.774 1.00 85.50 85 GLY A C 1
ATOM 645 O O . GLY A 1 85 ? 9.572 -19.088 -6.010 1.00 85.50 85 GLY A O 1
ATOM 646 N N . GLN A 1 86 ? 10.594 -17.132 -6.425 1.00 87.56 86 GLN A N 1
ATOM 647 C CA . GLN A 1 86 ? 11.252 -17.039 -5.121 1.00 87.56 86 GLN A CA 1
ATOM 648 C C . GLN A 1 86 ? 10.594 -15.994 -4.212 1.00 87.56 86 GLN A C 1
ATOM 650 O O . GLN A 1 86 ? 10.465 -14.814 -4.541 1.00 87.56 86 GLN A O 1
ATOM 655 N N . GLY A 1 87 ? 10.232 -16.423 -3.004 1.00 85.12 87 GLY A N 1
ATOM 656 C CA . GLY A 1 87 ? 9.569 -15.582 -2.010 1.00 85.12 87 GLY A CA 1
ATOM 657 C C . GLY A 1 87 ? 8.061 -15.427 -2.246 1.00 85.12 87 GLY A C 1
ATOM 658 O O . GLY A 1 87 ? 7.470 -16.165 -3.037 1.00 85.12 87 GLY A O 1
ATOM 659 N N . PRO A 1 88 ? 7.411 -14.501 -1.521 1.00 85.38 88 PRO A N 1
ATOM 660 C CA . PRO A 1 88 ? 5.965 -14.366 -1.562 1.00 85.38 88 PRO A CA 1
ATOM 661 C C . PRO A 1 88 ? 5.503 -13.816 -2.910 1.00 85.38 88 PRO A C 1
ATOM 663 O O . PRO A 1 88 ? 5.965 -12.772 -3.373 1.00 85.38 88 PRO A O 1
ATOM 666 N N . ALA A 1 89 ? 4.551 -14.531 -3.495 1.00 89.19 89 ALA A N 1
ATOM 667 C CA . ALA A 1 89 ? 3.725 -14.076 -4.595 1.00 89.19 89 ALA A CA 1
ATOM 668 C C . ALA A 1 89 ? 2.909 -12.842 -4.183 1.00 89.19 89 ALA A C 1
ATOM 670 O O . ALA A 1 89 ? 2.148 -12.907 -3.217 1.00 89.19 89 ALA A O 1
ATOM 671 N N . LEU A 1 90 ? 3.062 -11.739 -4.913 1.00 91.44 90 LEU A N 1
ATOM 672 C CA . LEU A 1 90 ? 2.311 -10.496 -4.728 1.00 91.44 90 LEU A CA 1
ATOM 673 C C . LEU A 1 90 ? 1.653 -10.066 -6.037 1.00 91.44 90 LEU A C 1
ATOM 675 O O . LEU A 1 90 ? 1.929 -10.635 -7.084 1.00 91.44 90 LEU A O 1
ATOM 679 N N . GLY A 1 91 ? 0.813 -9.038 -5.980 1.00 91.94 91 GLY A N 1
ATOM 680 C CA . GLY A 1 91 ? 0.055 -8.522 -7.114 1.00 91.94 91 GLY A CA 1
ATOM 681 C C . GLY A 1 91 ? -1.427 -8.442 -6.775 1.00 91.94 91 GLY A C 1
ATOM 682 O O . GLY A 1 91 ? -1.845 -8.715 -5.648 1.00 91.94 91 GLY A O 1
ATOM 683 N N . ARG A 1 92 ? -2.246 -8.039 -7.742 1.00 91.94 92 ARG A N 1
ATOM 684 C CA . ARG A 1 92 ? -3.686 -7.844 -7.499 1.00 91.94 9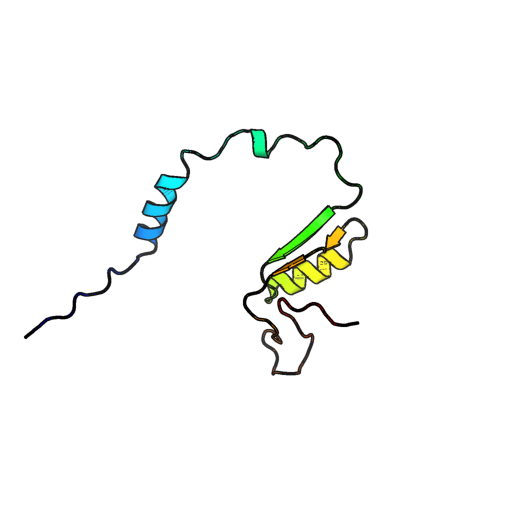2 ARG A CA 1
ATOM 685 C C . ARG A 1 92 ? -4.469 -9.148 -7.326 1.00 91.94 92 ARG A C 1
ATOM 687 O O . ARG A 1 92 ? -5.627 -9.097 -6.920 1.00 91.94 92 ARG A O 1
ATOM 694 N N . GLU A 1 93 ? -3.883 -10.294 -7.669 1.00 89.31 93 GLU A N 1
ATOM 695 C CA . GLU A 1 93 ? -4.502 -11.591 -7.408 1.00 89.31 93 GLU A CA 1
ATOM 696 C C . GLU A 1 93 ? -4.278 -11.989 -5.940 1.00 89.31 93 GLU A C 1
ATOM 698 O O . GLU A 1 93 ? -3.134 -12.116 -5.503 1.00 89.31 93 GLU A O 1
ATOM 703 N N . PRO A 1 94 ? -5.350 -12.167 -5.144 1.00 72.62 94 PRO A N 1
ATOM 704 C CA . PRO A 1 94 ? -5.207 -12.570 -3.753 1.00 72.62 94 PRO A CA 1
ATOM 705 C C . PRO A 1 94 ? -4.597 -13.971 -3.661 1.00 72.62 94 PRO A C 1
ATOM 707 O O . PRO A 1 94 ? -4.846 -14.824 -4.517 1.00 72.62 94 PRO A O 1
ATOM 710 N N . ALA A 1 95 ? -3.848 -14.227 -2.583 1.00 67.62 95 ALA A N 1
ATOM 711 C CA . ALA A 1 95 ? -3.343 -15.562 -2.279 1.00 67.62 95 ALA A CA 1
ATOM 712 C C . ALA A 1 95 ? -4.518 -16.554 -2.272 1.00 67.62 95 ALA A C 1
ATOM 714 O O . ALA A 1 95 ? -5.467 -16.400 -1.497 1.00 67.62 95 ALA A O 1
ATOM 715 N N . ARG A 1 96 ? -4.491 -17.539 -3.179 1.00 60.34 96 ARG A N 1
ATOM 716 C CA . ARG A 1 96 ? -5.493 -18.609 -3.174 1.00 60.34 96 ARG A CA 1
ATOM 717 C C . ARG A 1 96 ? -5.276 -19.452 -1.917 1.00 60.34 96 ARG A C 1
ATOM 719 O O . ARG A 1 96 ? -4.133 -19.753 -1.582 1.00 60.34 96 ARG A O 1
ATOM 726 N N . LYS A 1 97 ? -6.374 -19.745 -1.217 1.00 47.84 97 LYS A N 1
ATOM 727 C CA . LYS A 1 97 ? -6.389 -20.686 -0.091 1.00 47.84 97 LYS A CA 1
ATOM 728 C C . LYS A 1 97 ? -5.970 -22.075 -0.545 1.00 47.84 97 LYS A C 1
ATOM 730 O O . LYS A 1 97 ? -6.341 -22.433 -1.686 1.00 47.84 97 LYS A O 1
#

Radius of gyration: 21.03 Å; Cα contacts (8 Å, |Δi|>4): 89; chains: 1; bounding box: 35×47×62 Å

Sequence (97 aa):
MIHPEHPTHLSRRHFLQSCGAAVGLGTAPSILGAVPGMASRIHVGVIGLGARGSYLLQAFLNHPEVQVRAVCDVDRHHYRANPWGQGPALGREPARK

Nearest PDB structures (foldseek):
  6nor-assembly1_A  TM=8.027E-01  e=8.870E-02  Micromonospora echinospora
  3e18-assembly1_A  TM=8.005E-01  e=1.161E-01  Listeria innocua
  3e18-assembly1_B  TM=8.310E-01  e=2.783E-01  Listeria innocua
  2dap-assembly1_A  TM=7.055E-01  e=2.127E-01  Corynebacterium glutamicum
  2pfj-assembly1_A  TM=3.266E-01  e=3.836E+00  Escherichia phage T7

Mean predicted aligned error: 12.73 Å

Solvent-accessible surface area (backbone atoms only — not comparable to full-atom values): 6382 Å² total; per-residue (Å²): 137,83,80,82,82,78,77,82,78,85,41,76,66,57,53,53,58,61,54,60,72,67,63,83,80,70,85,63,73,75,82,74,56,82,68,88,80,74,65,93,49,49,79,39,72,45,76,42,51,50,80,65,38,46,50,51,50,56,56,45,72,75,36,91,49,45,40,81,78,48,63,39,41,94,45,63,66,46,31,78,94,44,59,87,91,38,76,72,82,33,38,41,55,74,85,78,130

Foldseek 3Di:
DDDDDDPDDCDPVNVVVVVVVVPPPDDDVVVVPDDPPPDQAAEDEFEACEDVSVVVVVVQVVDPRYDDDAYAYPDQWDQHPDPPPPDDIDHRPDDDD

Secondary structure (DSSP, 8-state):
-PPPPPP----HHHHHHHHHTTGGG---GGGSS--TT--SSEEEEEE--SHHHHHHHHHHHT-TTEEEEEEE-SSSSB-TTSPTTSS--BSSSPPP-

pLDDT: mean 79.67, std 15.49, range [40.75, 95.81]